Protein AF-A0A023WZD4-F1 (afdb_monomer_lite)

Radius of gyration: 16.76 Å; chains: 1; bounding box: 36×32×50 Å

Foldseek 3Di:
DDPVPPQADPPPRDRQKDKDKDWDFPDPDDPPPDDPVRTWIKIWIAHPPPRDTPDIDTPVVVVVVVVVVPDDPPPDD

Structure (mmCIF, N/CA/C/O backbone):
data_AF-A0A023WZD4-F1
#
_entry.id   AF-A0A023WZD4-F1
#
loop_
_atom_site.group_PDB
_atom_site.id
_atom_site.type_symbol
_atom_site.label_atom_id
_atom_site.label_alt_id
_atom_site.label_comp_id
_atom_site.label_asym_id
_atom_site.label_entity_id
_atom_site.label_seq_id
_atom_site.pdbx_PDB_ins_code
_atom_site.Cartn_x
_atom_site.Cartn_y
_atom_site.Cartn_z
_atom_site.occupancy
_atom_site.B_iso_or_equiv
_atom_site.auth_seq_id
_atom_site.auth_comp_id
_atom_site.auth_asym_id
_atom_site.auth_atom_id
_atom_site.pdbx_PDB_model_num
ATOM 1 N N . MET A 1 1 ? -2.620 12.427 5.446 1.00 52.75 1 MET A N 1
ATOM 2 C CA . MET A 1 1 ? -3.224 11.200 5.997 1.00 52.75 1 MET A CA 1
ATOM 3 C C . MET A 1 1 ? -2.138 10.144 6.015 1.00 52.75 1 MET A C 1
ATOM 5 O O . MET A 1 1 ? -1.545 9.912 4.962 1.00 52.75 1 MET A O 1
ATOM 9 N N . ALA A 1 2 ? -1.757 9.627 7.183 1.00 71.00 2 ALA A N 1
ATOM 10 C CA . ALA A 1 2 ? -0.698 8.628 7.243 1.00 71.00 2 ALA A CA 1
ATOM 11 C C . ALA A 1 2 ? -1.273 7.274 6.808 1.00 71.00 2 ALA A C 1
ATOM 13 O O . ALA A 1 2 ? -2.342 6.870 7.247 1.00 71.00 2 ALA A O 1
ATOM 14 N N . ILE A 1 3 ? -0.577 6.575 5.911 1.00 78.50 3 ILE A N 1
ATOM 15 C CA . ILE A 1 3 ? -1.051 5.307 5.330 1.00 78.50 3 ILE A CA 1
ATOM 16 C C . ILE A 1 3 ? -1.282 4.222 6.400 1.00 78.50 3 ILE A C 1
ATOM 18 O O . ILE A 1 3 ? -2.086 3.317 6.221 1.00 78.50 3 ILE A O 1
ATOM 22 N N . THR A 1 4 ? -0.603 4.359 7.541 1.00 76.88 4 THR A N 1
ATOM 23 C CA . THR A 1 4 ? -0.719 3.518 8.736 1.00 76.88 4 THR A CA 1
ATOM 24 C C . THR A 1 4 ? -2.020 3.738 9.514 1.00 76.88 4 THR A C 1
ATOM 26 O O . THR A 1 4 ? -2.309 2.988 10.438 1.00 76.88 4 THR A O 1
ATOM 29 N N . GLU A 1 5 ? -2.802 4.766 9.177 1.00 85.88 5 GLU A N 1
ATOM 30 C CA . GLU A 1 5 ? -4.084 5.078 9.824 1.00 85.88 5 GLU A CA 1
ATOM 31 C C . GLU A 1 5 ? -5.282 4.437 9.108 1.00 85.88 5 GLU A C 1
ATOM 33 O O . GLU A 1 5 ? -6.406 4.514 9.607 1.00 85.88 5 GLU A O 1
ATOM 38 N N . ILE A 1 6 ? -5.066 3.794 7.955 1.00 89.50 6 ILE A N 1
ATOM 39 C CA . ILE A 1 6 ? -6.123 3.102 7.215 1.00 89.50 6 ILE A CA 1
ATOM 40 C C . ILE A 1 6 ? -6.496 1.829 7.981 1.00 89.50 6 ILE A C 1
ATOM 42 O O . ILE A 1 6 ? -5.789 0.828 7.931 1.00 89.50 6 ILE A O 1
ATOM 46 N N . LYS A 1 7 ? -7.612 1.892 8.711 1.00 92.50 7 LYS A N 1
ATOM 47 C CA . LYS A 1 7 ? -8.158 0.771 9.496 1.00 92.50 7 LYS A CA 1
ATOM 48 C C . LYS A 1 7 ? -9.420 0.157 8.893 1.00 92.50 7 LYS A C 1
ATOM 50 O O . LYS A 1 7 ? -9.844 -0.898 9.339 1.00 92.50 7 LYS A O 1
ATOM 55 N N . LYS A 1 8 ? -10.039 0.837 7.923 1.00 95.38 8 LYS A N 1
ATOM 56 C CA . LYS A 1 8 ? -11.288 0.418 7.278 1.00 95.38 8 LYS A CA 1
ATOM 57 C C . LYS A 1 8 ? -11.220 0.636 5.780 1.00 95.38 8 LYS A C 1
ATOM 59 O O . LYS A 1 8 ? -10.660 1.633 5.320 1.00 95.38 8 LYS A O 1
ATOM 64 N N . CYS A 1 9 ? -11.830 -0.275 5.038 1.00 95.31 9 CYS A N 1
ATOM 65 C CA . CYS A 1 9 ? -12.063 -0.115 3.619 1.00 95.31 9 CYS A CA 1
ATOM 66 C C . CYS A 1 9 ? -13.038 1.040 3.388 1.00 95.31 9 CYS A C 1
ATOM 68 O O . CYS A 1 9 ? -14.102 1.102 4.003 1.00 95.31 9 CYS A O 1
ATOM 70 N N . ARG A 1 10 ? -12.679 1.953 2.484 1.00 94.19 10 ARG A N 1
ATOM 71 C CA . ARG A 1 10 ? -13.528 3.098 2.125 1.00 94.19 10 ARG A CA 1
ATOM 72 C C . ARG A 1 10 ? -14.775 2.705 1.323 1.00 94.19 10 ARG A C 1
ATOM 74 O O . ARG A 1 10 ? -15.738 3.457 1.344 1.00 94.19 10 ARG A O 1
ATOM 81 N N . GLU A 1 11 ? -14.757 1.546 0.663 1.00 95.62 11 GLU A N 1
ATOM 82 C CA . GLU A 1 11 ? -15.847 1.093 -0.212 1.00 95.62 11 GLU A CA 1
ATOM 83 C C . GLU A 1 11 ? -16.874 0.235 0.535 1.00 95.62 11 GLU A C 1
ATOM 85 O O . GLU A 1 11 ? -18.067 0.516 0.496 1.00 95.62 11 GLU A O 1
ATOM 90 N N . CYS A 1 12 ? -16.428 -0.799 1.258 1.00 95.12 12 CYS A N 1
ATOM 91 C CA . CYS A 1 12 ? -17.331 -1.722 1.959 1.00 95.12 12 CYS A CA 1
ATOM 92 C C . CYS A 1 12 ? -17.371 -1.530 3.483 1.00 95.12 12 CYS A C 1
ATOM 94 O O . CYS A 1 12 ? -18.169 -2.173 4.160 1.00 95.12 12 CYS A O 1
ATOM 96 N N . GLY A 1 13 ? -16.501 -0.685 4.046 1.00 95.12 13 GLY A N 1
ATOM 97 C CA . GLY A 1 13 ? -16.407 -0.470 5.493 1.00 95.12 13 GLY A CA 1
ATOM 98 C C . GLY A 1 13 ? -15.724 -1.596 6.279 1.00 95.12 13 GLY A C 1
ATOM 99 O O . GLY A 1 13 ? -15.580 -1.456 7.494 1.00 95.12 13 GLY A O 1
ATOM 100 N N . SER A 1 14 ? -15.296 -2.679 5.617 1.00 94.75 14 SER A N 1
ATOM 101 C CA . SER A 1 14 ? -14.635 -3.816 6.268 1.00 94.75 14 SER A CA 1
ATOM 102 C C . SER A 1 14 ? -13.316 -3.423 6.934 1.00 94.75 14 SER A C 1
ATOM 104 O O . SER A 1 14 ? -12.601 -2.535 6.469 1.00 94.75 14 SER A O 1
ATOM 106 N N . GLU A 1 15 ? -12.988 -4.120 8.017 1.00 95.56 15 GLU A N 1
ATOM 107 C CA . GLU A 1 15 ? -11.710 -4.041 8.729 1.00 95.56 15 GLU A CA 1
ATOM 108 C C . GLU A 1 15 ? -10.733 -5.147 8.284 1.00 95.56 15 GLU A C 1
ATOM 110 O O . GLU A 1 15 ? -9.577 -5.134 8.707 1.00 95.56 15 GLU A O 1
ATOM 115 N N . SER A 1 16 ? -11.164 -6.078 7.415 1.00 95.25 16 SER A N 1
ATOM 116 C CA . SER A 1 16 ? -10.298 -7.117 6.838 1.00 95.25 16 SER A CA 1
ATOM 117 C C . SER A 1 16 ? -9.435 -6.518 5.733 1.00 95.25 16 SER A C 1
ATOM 119 O O . SER A 1 16 ? -9.835 -6.436 4.565 1.00 95.25 16 SER A O 1
ATOM 121 N N . LEU A 1 17 ? -8.276 -6.006 6.147 1.00 95.19 17 LEU A N 1
ATOM 122 C CA . LEU A 1 17 ? -7.290 -5.377 5.283 1.00 95.19 17 LEU A CA 1
ATOM 123 C C . LEU A 1 17 ? -5.974 -6.151 5.342 1.00 95.19 17 LEU A C 1
ATOM 125 O O . LEU A 1 17 ? -5.439 -6.384 6.428 1.00 95.19 17 LEU A O 1
ATOM 129 N N . THR A 1 18 ? -5.408 -6.446 4.175 1.00 95.06 18 THR A N 1
ATOM 130 C CA . THR A 1 18 ? -4.164 -7.210 4.046 1.00 95.06 18 THR A CA 1
ATOM 131 C C . THR A 1 18 ? -3.131 -6.434 3.236 1.00 95.06 18 THR A C 1
ATOM 133 O O . THR A 1 18 ? -3.436 -5.856 2.191 1.00 95.06 18 THR A O 1
ATOM 136 N N . TRP A 1 19 ? -1.889 -6.415 3.729 1.00 93.56 19 TRP A N 1
ATOM 137 C CA . TRP A 1 19 ? -0.740 -5.929 2.968 1.00 93.56 19 TRP A CA 1
ATOM 138 C C . TRP A 1 19 ? -0.142 -7.066 2.144 1.00 93.56 19 TRP A C 1
ATOM 140 O O . TRP A 1 19 ? 0.214 -8.102 2.700 1.00 93.56 19 TRP A O 1
ATOM 150 N N . ASP A 1 20 ? 0.037 -6.828 0.850 1.00 92.94 20 ASP A N 1
ATOM 151 C CA . ASP A 1 20 ? 0.688 -7.744 -0.082 1.00 92.94 20 ASP A CA 1
ATOM 152 C C . ASP A 1 20 ? 1.866 -7.058 -0.797 1.00 92.94 20 ASP A C 1
ATOM 154 O O . ASP A 1 20 ? 1.980 -5.824 -0.817 1.00 92.94 20 ASP A O 1
ATOM 158 N N . THR A 1 21 ? 2.771 -7.852 -1.368 1.00 92.69 21 THR A N 1
ATOM 159 C CA . THR A 1 21 ? 3.946 -7.357 -2.091 1.00 92.69 21 THR A CA 1
ATOM 160 C C . THR A 1 21 ? 3.904 -7.787 -3.543 1.00 92.69 21 THR A C 1
ATOM 162 O O . THR A 1 21 ? 3.984 -8.972 -3.859 1.00 92.69 21 THR A O 1
ATOM 165 N N . HIS A 1 22 ? 3.901 -6.808 -4.439 1.00 89.06 22 HIS A N 1
ATOM 166 C CA . HIS A 1 22 ? 3.903 -7.036 -5.870 1.00 89.06 22 HIS A CA 1
ATOM 167 C C . HIS A 1 22 ? 5.232 -6.593 -6.481 1.00 89.06 22 HIS A C 1
ATOM 169 O O . HIS A 1 22 ? 5.611 -5.421 -6.424 1.00 89.06 22 HIS A O 1
ATOM 175 N N . SER A 1 23 ? 5.935 -7.522 -7.123 1.00 86.50 23 SER A N 1
ATOM 176 C CA . SER A 1 23 ? 7.144 -7.197 -7.880 1.00 86.50 23 SER A CA 1
ATOM 177 C C . SER A 1 23 ? 6.763 -6.676 -9.262 1.00 86.50 23 SER A C 1
ATOM 179 O O . SER A 1 23 ? 5.994 -7.304 -9.985 1.00 86.50 23 SER A O 1
ATOM 181 N N . LYS A 1 24 ? 7.281 -5.508 -9.634 1.00 82.12 24 LYS A N 1
ATOM 182 C CA . LYS A 1 24 ? 7.063 -4.885 -10.939 1.00 82.12 24 LYS A CA 1
ATOM 183 C C . LYS A 1 24 ? 8.401 -4.593 -11.597 1.00 82.12 24 LYS A C 1
ATOM 185 O O . LYS A 1 24 ? 9.313 -4.061 -10.971 1.00 82.12 24 LYS A O 1
ATOM 190 N N . THR A 1 25 ? 8.492 -4.890 -12.881 1.00 78.06 25 THR A N 1
ATOM 191 C CA . THR A 1 25 ? 9.616 -4.485 -13.718 1.00 78.06 25 THR A CA 1
ATOM 192 C C . THR A 1 25 ? 9.286 -3.154 -14.383 1.00 78.06 25 THR A C 1
ATOM 194 O O . THR A 1 25 ? 8.159 -2.908 -14.814 1.00 78.06 25 THR A O 1
ATOM 197 N N . ASP A 1 26 ? 10.259 -2.252 -14.406 1.00 67.75 26 ASP A N 1
ATOM 198 C CA . ASP A 1 26 ? 10.113 -0.927 -15.026 1.00 67.75 26 ASP A CA 1
ATOM 199 C C . ASP A 1 26 ? 10.790 -0.855 -16.402 1.00 67.75 26 ASP A C 1
ATOM 201 O O . ASP A 1 26 ? 10.720 0.160 -17.087 1.00 67.75 26 ASP A O 1
ATOM 205 N N . SER A 1 27 ? 11.461 -1.930 -16.818 1.00 65.50 27 SER A N 1
ATOM 206 C CA . SER A 1 27 ? 12.215 -1.963 -18.061 1.00 65.50 27 SER A CA 1
ATOM 207 C C . SER A 1 27 ? 11.367 -2.519 -19.207 1.00 65.50 27 SER A C 1
ATOM 209 O O . SER A 1 27 ? 10.701 -3.543 -19.088 1.00 65.50 27 SER A O 1
ATOM 211 N N . GLY A 1 28 ? 11.434 -1.864 -20.370 1.00 64.44 28 GLY A N 1
ATOM 212 C CA . GLY A 1 28 ? 10.919 -2.403 -21.640 1.00 64.44 28 GLY A CA 1
ATOM 213 C C . GLY A 1 28 ? 11.798 -3.523 -22.213 1.00 64.44 28 GLY A C 1
ATOM 214 O O . GLY A 1 28 ? 11.789 -3.770 -23.417 1.00 64.44 28 GLY A O 1
ATOM 215 N N . VAL A 1 29 ? 12.632 -4.136 -21.371 1.00 66.44 29 VAL A N 1
ATOM 216 C CA . VAL A 1 29 ? 13.594 -5.162 -21.755 1.00 66.44 29 VAL A CA 1
ATOM 217 C C . VAL A 1 29 ? 12.864 -6.508 -21.783 1.00 66.44 29 VAL A C 1
ATOM 219 O O . VAL A 1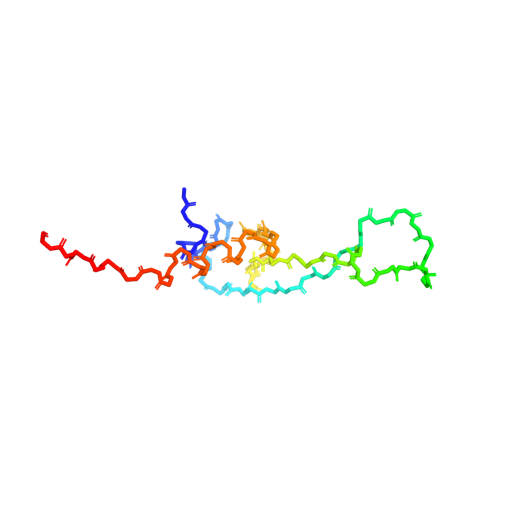 29 ? 12.125 -6.808 -20.846 1.00 66.44 29 VAL A O 1
ATOM 222 N N . PRO A 1 30 ? 13.064 -7.332 -22.826 1.00 64.19 30 PRO A N 1
ATOM 223 C CA . PRO A 1 30 ? 12.455 -8.653 -22.906 1.00 64.19 30 PRO A CA 1
ATOM 224 C C . PRO A 1 30 ? 12.746 -9.511 -21.671 1.00 64.19 30 PRO A C 1
ATOM 226 O O . PRO A 1 30 ? 13.843 -9.460 -21.100 1.00 64.19 30 PRO A O 1
ATOM 229 N N . GLU A 1 31 ? 11.762 -10.327 -21.297 1.00 62.34 31 GLU A N 1
ATOM 230 C CA . GLU A 1 31 ? 11.858 -11.289 -20.201 1.00 62.34 31 GLU A CA 1
ATOM 231 C C . GLU A 1 31 ? 13.143 -12.136 -20.332 1.00 62.34 31 GLU A C 1
ATOM 233 O O . GLU A 1 31 ? 13.475 -12.621 -21.415 1.00 62.34 31 GLU A O 1
ATOM 238 N N . GLY A 1 32 ? 13.918 -12.254 -19.247 1.00 62.81 32 GLY A N 1
ATOM 239 C CA . GLY A 1 32 ? 15.205 -12.973 -19.225 1.00 62.81 32 GLY A CA 1
ATOM 240 C C . GLY A 1 32 ? 16.468 -12.107 -19.356 1.00 62.81 32 GLY A C 1
ATOM 241 O O . GLY A 1 32 ? 17.575 -12.616 -19.192 1.00 62.81 32 GLY A O 1
ATOM 242 N N . ARG A 1 33 ? 16.334 -10.795 -19.597 1.00 68.75 33 ARG A N 1
ATOM 243 C CA . ARG A 1 33 ? 17.452 -9.824 -19.541 1.00 68.75 33 ARG A CA 1
ATOM 244 C C . ARG A 1 33 ? 17.333 -8.785 -18.427 1.00 68.75 33 ARG A C 1
ATOM 246 O O . ARG A 1 33 ? 18.150 -7.867 -18.360 1.00 68.75 33 ARG A O 1
ATOM 253 N N . LEU A 1 34 ? 16.339 -8.956 -17.562 1.00 70.38 34 LEU A N 1
ATOM 254 C CA . LEU A 1 34 ? 16.117 -8.118 -16.394 1.00 70.38 34 LEU A CA 1
ATOM 255 C C . LEU A 1 34 ? 17.321 -8.185 -15.466 1.00 70.38 34 LEU A C 1
ATOM 257 O O . LEU A 1 34 ? 17.710 -9.255 -14.994 1.00 70.38 34 LEU A O 1
ATOM 261 N N . ARG A 1 35 ? 17.904 -7.027 -15.186 1.00 73.25 35 ARG A N 1
ATOM 262 C CA . ARG A 1 35 ? 18.884 -6.907 -14.114 1.00 73.25 35 ARG A CA 1
ATOM 263 C C . ARG A 1 35 ? 18.136 -6.840 -12.787 1.00 73.25 35 ARG A C 1
ATOM 265 O O . ARG A 1 35 ? 17.056 -6.263 -12.700 1.00 73.25 35 ARG A O 1
ATOM 272 N N . SER A 1 36 ? 18.720 -7.382 -11.722 1.00 70.69 36 SER A N 1
ATOM 273 C CA . SER A 1 36 ? 18.073 -7.410 -10.401 1.00 70.69 36 SER A CA 1
ATOM 274 C C . SER A 1 36 ? 17.725 -6.017 -9.861 1.00 70.69 36 SER A C 1
ATOM 276 O O . SER A 1 36 ? 16.807 -5.887 -9.062 1.00 70.69 36 SER A O 1
ATOM 278 N N . ASN A 1 37 ? 18.421 -4.967 -10.312 1.00 73.19 37 ASN A N 1
ATOM 279 C CA . ASN A 1 37 ? 18.132 -3.576 -9.952 1.00 73.19 37 ASN A CA 1
ATOM 280 C C . ASN A 1 37 ? 16.949 -2.958 -10.726 1.00 73.19 37 ASN A C 1
ATOM 282 O O . ASN A 1 37 ? 16.550 -1.839 -10.420 1.00 73.19 37 ASN A O 1
ATOM 286 N N . GLU A 1 38 ? 16.399 -3.653 -11.723 1.00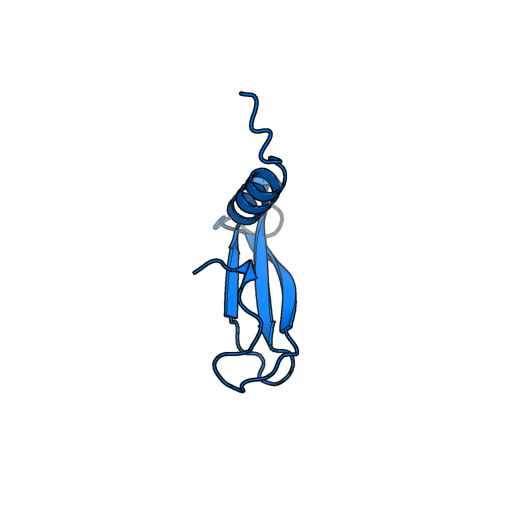 71.06 38 GLU A N 1
ATOM 287 C CA . GLU A 1 38 ? 15.232 -3.217 -12.504 1.00 71.06 38 GLU A CA 1
ATOM 288 C C . GLU A 1 38 ? 13.912 -3.775 -11.949 1.00 71.06 38 GLU A C 1
ATOM 290 O O . GLU A 1 38 ? 12.830 -3.353 -12.367 1.00 71.06 38 GLU A O 1
ATOM 295 N N . VAL A 1 39 ? 13.996 -4.708 -10.995 1.00 77.44 39 VAL A N 1
ATOM 296 C CA . VAL A 1 39 ? 12.849 -5.250 -10.267 1.00 77.44 39 VAL A CA 1
ATOM 297 C C . VAL A 1 39 ? 12.544 -4.325 -9.090 1.00 77.44 39 VAL A C 1
ATOM 299 O O . VAL A 1 39 ? 13.315 -4.228 -8.137 1.00 77.44 39 VAL A O 1
ATOM 302 N N . LYS A 1 40 ? 11.410 -3.627 -9.157 1.00 84.56 40 LYS A N 1
ATOM 303 C CA . LYS A 1 40 ? 10.894 -2.773 -8.083 1.00 84.56 40 LYS A CA 1
ATOM 304 C C . LYS A 1 40 ? 9.848 -3.542 -7.280 1.00 84.56 40 LYS A C 1
ATOM 306 O O . LYS A 1 40 ? 9.040 -4.272 -7.847 1.00 84.56 40 LYS A O 1
ATOM 311 N N . CYS A 1 41 ? 9.825 -3.343 -5.966 1.00 88.81 41 CYS A N 1
ATOM 312 C CA . CYS A 1 41 ? 8.787 -3.895 -5.098 1.00 88.81 41 CYS A CA 1
ATOM 313 C C . CYS A 1 41 ? 7.744 -2.819 -4.769 1.00 88.81 41 CYS A C 1
ATOM 315 O O . CYS A 1 41 ? 8.095 -1.699 -4.373 1.00 88.81 41 CYS A O 1
ATOM 317 N N . LEU A 1 42 ? 6.473 -3.170 -4.945 1.00 92.62 42 LEU A N 1
ATOM 318 C CA . LEU A 1 42 ? 5.319 -2.387 -4.530 1.00 92.62 42 LEU A CA 1
ATOM 319 C C . LEU A 1 42 ? 4.646 -3.075 -3.347 1.00 92.62 42 LEU A C 1
ATOM 321 O O . LEU A 1 42 ? 4.442 -4.283 -3.362 1.00 92.62 42 LEU A O 1
ATOM 325 N N . PHE A 1 43 ? 4.263 -2.289 -2.353 1.00 93.75 43 PHE A N 1
ATOM 326 C CA . PHE A 1 43 ? 3.452 -2.726 -1.227 1.00 93.75 43 PHE A CA 1
ATOM 327 C C . PHE A 1 43 ? 2.028 -2.253 -1.459 1.00 93.75 43 PHE A C 1
ATOM 329 O O . PHE A 1 43 ? 1.808 -1.059 -1.669 1.00 93.75 43 PHE A O 1
ATOM 336 N N . VAL A 1 44 ? 1.077 -3.176 -1.434 1.00 94.31 44 VAL A N 1
ATOM 337 C CA . VAL A 1 44 ? -0.329 -2.911 -1.736 1.00 94.31 44 VAL A CA 1
ATOM 338 C C . VAL A 1 44 ? -1.164 -3.243 -0.510 1.00 94.31 44 VAL A C 1
ATOM 340 O O . VAL A 1 44 ? -1.012 -4.320 0.052 1.00 94.31 44 VAL A O 1
ATOM 343 N N . LEU A 1 45 ? -2.037 -2.329 -0.092 1.00 95.06 45 LEU A N 1
ATOM 344 C CA . LEU A 1 45 ? -3.047 -2.597 0.931 1.00 95.06 45 LEU A CA 1
ATOM 345 C C . LEU A 1 45 ? -4.368 -2.899 0.233 1.00 95.06 45 LEU A C 1
ATOM 347 O O . LEU A 1 45 ? -4.948 -2.002 -0.383 1.00 95.06 45 LEU A O 1
ATOM 351 N N . GLY A 1 46 ? -4.821 -4.143 0.324 1.00 95.19 46 GLY A N 1
ATOM 352 C CA . GLY A 1 46 ? -6.095 -4.604 -0.217 1.00 95.19 46 GLY A CA 1
ATOM 353 C C . GLY A 1 46 ? -7.133 -4.835 0.876 1.00 95.19 46 GLY A C 1
ATOM 354 O O . GLY A 1 46 ? -6.789 -5.035 2.039 1.00 95.19 46 GLY A O 1
ATOM 355 N N . CYS A 1 47 ? -8.408 -4.806 0.497 1.00 96.88 47 CYS A N 1
ATOM 356 C CA . CYS A 1 47 ? -9.505 -5.310 1.316 1.00 96.88 47 CYS A CA 1
ATOM 357 C C . CYS A 1 47 ? -9.873 -6.732 0.879 1.00 96.88 47 CYS A C 1
ATOM 359 O O . CYS A 1 47 ? -10.152 -6.953 -0.300 1.00 96.88 47 CYS A O 1
ATOM 361 N N . ASP A 1 48 ? -9.938 -7.669 1.823 1.00 95.75 48 ASP A N 1
ATOM 362 C CA . ASP A 1 48 ? -10.188 -9.084 1.511 1.00 95.75 48 ASP A CA 1
ATOM 363 C C . ASP A 1 48 ? -11.648 -9.353 1.100 1.00 95.75 48 ASP A C 1
ATOM 365 O O . ASP A 1 48 ? -11.920 -10.288 0.353 1.00 95.75 48 ASP A O 1
ATOM 369 N N . ASP A 1 49 ? -12.594 -8.513 1.538 1.00 96.38 49 ASP A N 1
ATOM 370 C CA . ASP A 1 49 ? -14.027 -8.709 1.269 1.00 96.38 49 ASP A CA 1
ATOM 371 C C . ASP A 1 49 ? -14.474 -8.219 -0.112 1.00 96.38 49 ASP A C 1
ATOM 373 O O . ASP A 1 49 ? -15.305 -8.846 -0.763 1.00 96.38 49 ASP A O 1
ATOM 377 N N . CYS A 1 50 ? -13.967 -7.064 -0.551 1.00 95.19 50 CYS A N 1
ATOM 378 C CA . CYS A 1 50 ? -14.408 -6.419 -1.797 1.00 95.19 50 CYS A CA 1
ATOM 379 C C . CYS A 1 50 ? -13.300 -6.280 -2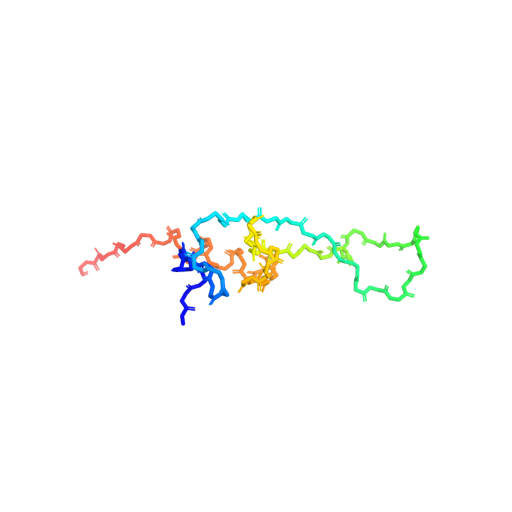.843 1.00 95.19 50 CYS A C 1
ATOM 381 O O . CYS A 1 50 ? -13.552 -5.754 -3.924 1.00 95.19 50 CYS A O 1
ATOM 383 N N . SER A 1 51 ? -12.083 -6.737 -2.528 1.00 94.25 51 SER A N 1
ATOM 384 C CA . SER A 1 51 ? -10.903 -6.642 -3.397 1.00 94.25 51 SER A CA 1
ATOM 385 C C . SER A 1 51 ? -10.468 -5.209 -3.748 1.00 94.25 51 SER A C 1
ATOM 387 O O . SER A 1 51 ? -9.636 -5.016 -4.633 1.00 94.25 51 SER A O 1
ATOM 389 N N . GLU A 1 52 ? -10.986 -4.195 -3.048 1.00 95.38 52 GLU A N 1
ATOM 390 C CA . GLU A 1 52 ? -10.579 -2.804 -3.254 1.00 95.38 52 GLU A CA 1
ATOM 391 C C . GLU A 1 52 ? -9.116 -2.594 -2.850 1.00 95.38 52 GLU A C 1
ATOM 393 O O . GLU A 1 52 ? -8.669 -3.037 -1.788 1.00 95.38 52 GLU A O 1
ATOM 398 N N . THR A 1 53 ? -8.384 -1.840 -3.671 1.00 95.25 53 THR A N 1
ATOM 399 C CA . THR A 1 53 ? -7.020 -1.406 -3.357 1.00 95.25 53 THR A CA 1
ATOM 400 C C . THR A 1 53 ? -7.033 -0.053 -2.648 1.00 95.25 53 THR A C 1
ATOM 402 O O . THR A 1 53 ? -7.342 0.985 -3.233 1.00 95.25 53 THR A O 1
ATOM 405 N N . LEU A 1 54 ? -6.633 -0.044 -1.380 1.00 93.44 54 LEU A N 1
ATOM 406 C CA . LEU A 1 54 ? -6.655 1.138 -0.520 1.00 93.44 54 LEU A CA 1
ATOM 407 C C . LEU A 1 54 ? -5.361 1.953 -0.582 1.00 93.44 54 LEU A C 1
ATOM 409 O O . LEU A 1 54 ? -5.396 3.173 -0.418 1.00 93.44 54 LEU A O 1
ATOM 413 N N . ALA A 1 55 ? -4.221 1.301 -0.817 1.00 92.94 55 ALA A N 1
ATOM 414 C CA . ALA A 1 55 ? -2.925 1.967 -0.910 1.00 92.94 55 ALA A CA 1
ATOM 415 C C . ALA A 1 55 ? -1.943 1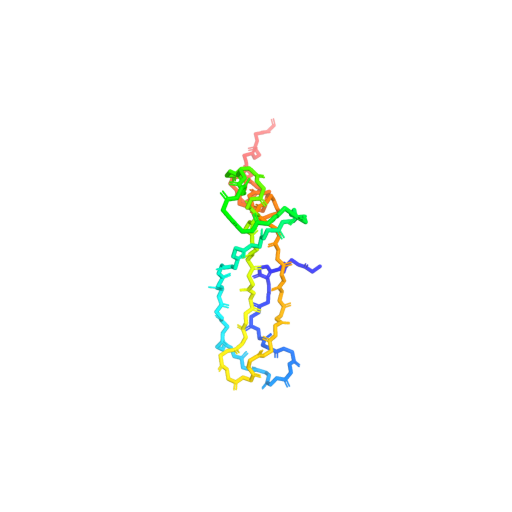.203 -1.798 1.00 92.94 55 ALA A C 1
ATOM 417 O O . ALA A 1 55 ? -1.961 -0.023 -1.830 1.00 92.94 55 ALA A O 1
ATOM 418 N N . ILE A 1 56 ? -1.038 1.938 -2.449 1.00 93.62 56 ILE A N 1
ATOM 419 C CA . ILE A 1 56 ? 0.132 1.393 -3.146 1.00 93.62 56 ILE A CA 1
ATOM 420 C C . ILE A 1 56 ? 1.346 2.242 -2.764 1.00 93.62 56 ILE A C 1
ATOM 422 O O . ILE A 1 56 ? 1.307 3.468 -2.875 1.00 93.62 56 ILE A O 1
ATOM 426 N N . LEU A 1 57 ? 2.428 1.607 -2.318 1.00 92.12 57 LEU A N 1
ATOM 427 C CA . LEU A 1 57 ? 3.665 2.267 -1.901 1.00 92.12 57 LEU A CA 1
ATOM 428 C C . LEU A 1 57 ? 4.877 1.628 -2.574 1.00 92.12 57 LEU A C 1
ATOM 430 O O . LEU A 1 57 ? 4.928 0.416 -2.758 1.00 92.12 57 LEU A O 1
ATOM 434 N N . SER A 1 58 ? 5.890 2.435 -2.884 1.00 91.06 58 SER A N 1
ATOM 435 C CA . SER A 1 58 ? 7.208 1.913 -3.247 1.00 91.06 58 SER A CA 1
ATOM 436 C C . SER A 1 58 ? 7.971 1.433 -2.012 1.00 91.06 58 SER A C 1
ATOM 438 O O . SER A 1 58 ? 7.757 1.927 -0.899 1.00 91.06 58 SER A O 1
ATOM 440 N N . ALA A 1 59 ? 8.923 0.523 -2.221 1.00 89.19 59 ALA A N 1
ATOM 441 C CA . ALA A 1 59 ? 9.842 0.078 -1.177 1.00 89.19 59 ALA A CA 1
ATOM 442 C C . ALA A 1 59 ? 10.572 1.244 -0.478 1.00 89.19 59 ALA A C 1
ATOM 444 O O . ALA A 1 59 ? 10.642 1.261 0.749 1.00 89.19 59 ALA A O 1
ATOM 445 N N . ASP A 1 60 ? 11.030 2.260 -1.220 1.00 89.62 60 ASP A N 1
ATOM 446 C CA . ASP A 1 60 ? 11.687 3.442 -0.638 1.00 89.62 60 ASP A CA 1
ATOM 447 C C . ASP A 1 60 ? 10.769 4.209 0.316 1.00 89.62 60 ASP A C 1
ATOM 449 O O . ASP A 1 60 ? 11.195 4.678 1.375 1.00 89.62 60 ASP A O 1
ATOM 453 N N . ARG A 1 61 ? 9.479 4.322 -0.030 1.00 89.94 61 ARG A N 1
ATOM 454 C CA . ARG A 1 61 ? 8.508 5.012 0.818 1.00 89.94 61 ARG A CA 1
ATOM 455 C C . ARG A 1 61 ? 8.261 4.238 2.108 1.00 89.94 61 ARG A C 1
ATOM 457 O O . ARG A 1 61 ? 8.207 4.859 3.167 1.00 89.94 61 ARG A O 1
ATOM 464 N N . VAL A 1 62 ? 8.148 2.912 2.029 1.00 90.19 62 VAL A N 1
ATOM 465 C CA . VAL A 1 62 ? 8.018 2.042 3.209 1.00 90.19 62 VAL A CA 1
ATOM 466 C C . VAL A 1 62 ? 9.268 2.127 4.084 1.00 90.19 62 VAL A C 1
ATOM 468 O O . VAL A 1 62 ? 9.148 2.349 5.286 1.00 90.19 62 VAL A O 1
ATOM 471 N N . ALA A 1 63 ? 10.464 2.054 3.495 1.00 90.12 63 ALA A N 1
ATOM 472 C CA . ALA A 1 63 ? 11.723 2.202 4.223 1.00 90.12 63 ALA A CA 1
ATOM 473 C C . ALA A 1 63 ? 11.808 3.556 4.945 1.00 90.12 63 ALA A C 1
ATOM 475 O O . ALA A 1 63 ? 12.176 3.612 6.117 1.00 90.12 63 ALA A O 1
ATOM 476 N N . GLY A 1 64 ? 11.401 4.644 4.284 1.00 90.25 64 GLY A N 1
ATOM 477 C CA . GLY A 1 64 ? 11.317 5.968 4.900 1.00 90.25 64 GLY A CA 1
ATOM 478 C C . GLY A 1 64 ? 10.371 6.012 6.104 1.00 90.25 64 GLY A C 1
ATOM 479 O O . GLY A 1 64 ? 10.732 6.570 7.138 1.00 90.25 64 GLY A O 1
ATOM 480 N N . LEU A 1 65 ? 9.191 5.388 6.004 1.00 89.25 65 LEU A N 1
ATOM 481 C CA . LEU A 1 65 ? 8.223 5.313 7.106 1.00 89.25 65 LEU A CA 1
ATOM 482 C C . LEU A 1 65 ? 8.760 4.500 8.290 1.00 89.25 65 LEU A C 1
ATOM 484 O O . LEU A 1 65 ? 8.647 4.941 9.432 1.00 89.25 65 LEU A O 1
ATOM 488 N N . LEU A 1 66 ? 9.382 3.349 8.026 1.00 88.00 66 LEU A N 1
ATOM 489 C CA . LEU A 1 66 ? 9.974 2.503 9.065 1.00 88.00 66 LEU A CA 1
ATOM 490 C C . LEU A 1 66 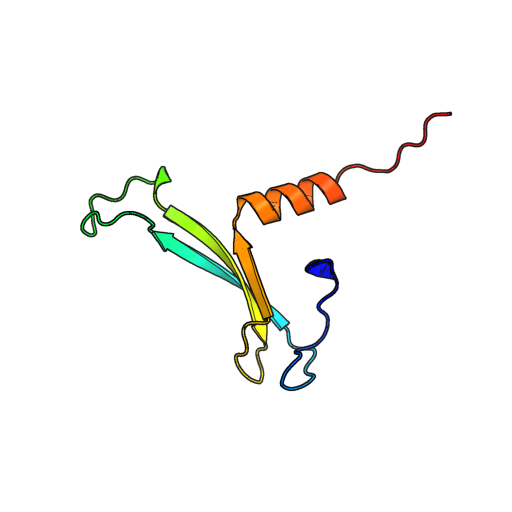? 11.150 3.197 9.763 1.00 88.00 66 LEU A C 1
ATOM 492 O O . LEU A 1 66 ? 11.270 3.129 10.984 1.00 88.00 66 LEU A O 1
ATOM 496 N N . ASN A 1 67 ? 11.986 3.912 9.008 1.00 90.50 67 ASN A N 1
ATOM 497 C CA . ASN A 1 67 ? 13.087 4.691 9.572 1.00 90.50 67 ASN A CA 1
ATOM 498 C C . ASN A 1 67 ? 12.582 5.876 10.407 1.00 90.50 67 ASN A C 1
ATOM 500 O O . ASN A 1 67 ? 13.114 6.123 11.485 1.00 90.50 67 ASN A O 1
ATOM 504 N N . ALA A 1 68 ? 11.533 6.571 9.956 1.00 86.69 68 ALA A N 1
ATOM 505 C CA . ALA A 1 68 ? 10.917 7.657 10.718 1.00 86.69 68 ALA A CA 1
ATOM 506 C C . ALA A 1 68 ? 10.272 7.159 12.023 1.00 86.69 68 ALA A C 1
ATOM 508 O O . ALA A 1 68 ? 10.385 7.823 13.048 1.00 86.69 68 ALA A O 1
ATOM 509 N N . ALA A 1 69 ? 9.649 5.976 12.004 1.00 81.44 69 ALA A N 1
ATOM 510 C CA . ALA A 1 69 ? 9.082 5.342 13.195 1.00 81.44 69 ALA A CA 1
ATOM 511 C C . ALA A 1 69 ? 10.151 4.842 14.185 1.00 81.44 69 ALA A C 1
ATOM 513 O O . ALA A 1 69 ? 9.854 4.643 15.362 1.00 81.44 69 ALA A O 1
ATOM 514 N N . ARG A 1 70 ? 11.389 4.626 13.720 1.00 75.62 70 ARG A N 1
ATOM 515 C CA . ARG A 1 70 ? 12.495 4.128 14.545 1.00 75.62 70 ARG A CA 1
ATOM 516 C C . ARG A 1 70 ? 13.123 5.204 15.425 1.00 75.62 70 ARG A C 1
ATOM 518 O O . ARG A 1 70 ? 13.688 4.834 16.446 1.00 75.62 70 ARG A O 1
ATOM 525 N N . THR A 1 71 ? 13.060 6.486 15.061 1.00 61.25 71 THR A N 1
ATOM 526 C CA . THR A 1 71 ? 13.602 7.567 15.898 1.00 61.25 71 THR A CA 1
ATOM 527 C C . THR A 1 71 ? 12.746 7.689 17.161 1.00 61.25 71 THR A C 1
ATOM 529 O O . THR A 1 71 ? 11.624 8.193 17.074 1.00 61.25 71 THR A O 1
ATOM 532 N N . PRO A 1 72 ? 13.222 7.255 18.344 1.00 54.22 72 PRO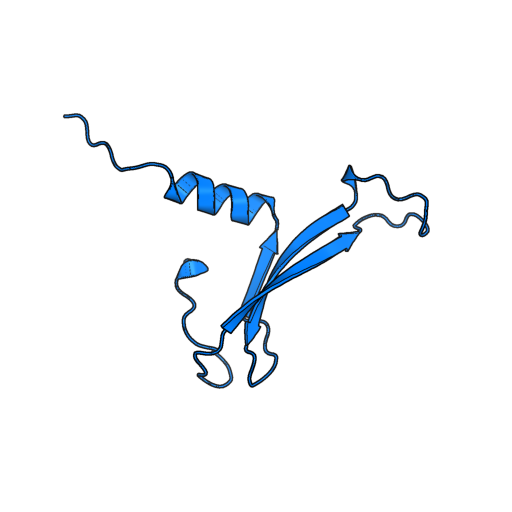 A N 1
ATOM 533 C CA . PRO A 1 72 ? 12.543 7.618 19.570 1.00 54.22 72 PRO A CA 1
ATOM 534 C C . PRO A 1 72 ? 12.737 9.122 19.754 1.00 54.22 72 PRO A C 1
ATOM 536 O O . PRO A 1 72 ? 13.820 9.652 19.504 1.00 54.22 72 PRO A O 1
ATOM 539 N N . ALA A 1 73 ? 11.695 9.817 20.196 1.00 56.78 73 ALA A N 1
ATOM 540 C CA . ALA A 1 73 ? 11.833 11.149 20.755 1.00 56.78 73 ALA A CA 1
ATOM 541 C C . ALA A 1 73 ? 12.732 11.064 21.999 1.00 56.78 73 ALA A C 1
ATOM 543 O O . ALA A 1 73 ? 12.251 10.939 23.120 1.00 56.78 73 ALA A O 1
ATOM 544 N N . THR A 1 74 ? 14.050 11.087 21.822 1.00 51.12 74 THR A N 1
ATOM 545 C CA . THR A 1 74 ? 14.949 11.474 22.901 1.00 51.12 74 THR A CA 1
ATOM 546 C C . THR A 1 74 ? 14.957 12.994 22.900 1.00 51.12 74 THR A C 1
ATOM 548 O O . THR A 1 74 ? 15.789 13.632 22.260 1.00 51.12 74 THR A O 1
ATOM 551 N N . SER A 1 75 ? 13.968 13.579 23.578 1.00 52.97 75 SER A N 1
ATOM 552 C CA . SER A 1 75 ? 14.158 14.880 24.207 1.00 52.97 75 SER A CA 1
ATOM 553 C C . SER A 1 75 ? 15.359 14.730 25.138 1.00 52.97 75 SER A C 1
ATOM 555 O O . SER A 1 75 ? 15.260 14.072 26.170 1.00 52.97 75 SER A O 1
ATOM 557 N N . VAL A 1 76 ? 16.507 15.252 24.722 1.00 54.28 76 VAL A N 1
ATOM 558 C CA . VAL A 1 76 ? 17.564 15.644 25.650 1.00 54.28 76 VAL A CA 1
ATOM 559 C C . VAL A 1 76 ? 17.430 17.154 25.793 1.00 54.28 76 VAL A C 1
ATOM 561 O O . VAL A 1 76 ? 17.310 17.849 24.783 1.00 54.28 76 VAL A O 1
ATOM 564 N N . GLU A 1 77 ? 17.328 17.560 27.057 1.00 42.66 77 GLU A N 1
ATOM 565 C CA . GLU A 1 77 ? 17.138 18.909 27.611 1.00 42.66 77 GLU A CA 1
ATOM 566 C C . GLU A 1 77 ? 17.963 20.025 26.959 1.00 42.66 77 GLU A C 1
ATOM 568 O O . GLU A 1 77 ? 19.129 19.776 26.570 1.00 42.66 77 GLU A O 1
#

Sequence (77 aa):
MAITEIKKCRECGSESLTWDTHSKTDSGVPEGRLRSNEVKCLFVLGCDDCSETLAILSADRVAGLLNAARTPATSVE

pLDDT: mean 82.69, std 14.21, range [42.66, 96.88]

Organism: Stutzerimonas stutzeri (NCBI:txid316)

Secondary structure (DSSP, 8-state):
--GGG--S-TTT----EEEEEEEEE---PPTT---GGGEEEEEEEEETTT--EEEEEEHHHHHHHHHHHH-------